Protein AF-A0A943BB19-F1 (afdb_monomer)

Sequence (54 aa):
MATVNEDNIGSMVWITKTGSKYHSHGNCGNSKYVSQVTRESAEARGLDPCSKCY

Mean predicted aligned error: 8.64 Å

Structure (mmCIF, N/CA/C/O backbone):
data_AF-A0A943BB19-F1
#
_entry.id   AF-A0A943BB19-F1
#
loop_
_atom_site.group_PDB
_atom_site.id
_atom_site.type_symbol
_atom_site.label_atom_id
_atom_site.label_alt_id
_atom_site.label_comp_id
_atom_site.label_asym_id
_atom_site.label_entity_id
_atom_site.label_seq_id
_atom_site.pdbx_PDB_ins_code
_atom_site.Cartn_x
_atom_site.Cartn_y
_atom_site.Cartn_z
_atom_site.occupancy
_atom_site.B_iso_or_equiv
_atom_site.auth_seq_id
_atom_site.auth_comp_id
_atom_site.auth_asym_id
_atom_site.auth_atom_id
_atom_site.pdbx_PDB_model_num
ATOM 1 N N . MET A 1 1 ? -17.033 -6.403 26.135 1.00 56.78 1 MET A N 1
ATOM 2 C CA . MET A 1 1 ? -17.390 -6.922 24.795 1.00 56.78 1 MET A CA 1
ATOM 3 C C . MET A 1 1 ? -16.885 -5.880 23.806 1.00 56.78 1 MET A C 1
ATOM 5 O O . MET A 1 1 ? -17.273 -4.738 23.960 1.00 56.78 1 MET A O 1
ATOM 9 N N . ALA A 1 2 ? -15.923 -6.122 22.923 1.00 50.25 2 ALA A N 1
ATOM 10 C CA . ALA A 1 2 ? -15.674 -7.319 22.140 1.00 50.25 2 ALA A CA 1
ATOM 11 C C . ALA A 1 2 ? -14.197 -7.744 22.190 1.00 50.25 2 ALA A C 1
ATOM 13 O O . ALA A 1 2 ? -13.297 -6.933 21.987 1.00 50.25 2 ALA A O 1
ATOM 14 N N . THR A 1 3 ? -13.976 -9.033 22.444 1.00 50.44 3 THR A N 1
ATOM 15 C CA . THR A 1 3 ? -12.782 -9.736 21.975 1.00 50.44 3 THR A CA 1
ATOM 16 C C . THR A 1 3 ? -12.781 -9.606 20.458 1.00 50.44 3 THR A C 1
ATOM 18 O O . THR A 1 3 ? -13.746 -10.014 19.812 1.00 50.44 3 THR A O 1
ATOM 21 N N . VAL A 1 4 ? -11.756 -8.965 19.902 1.00 52.28 4 VAL A N 1
ATOM 22 C CA . VAL A 1 4 ? -11.538 -8.955 18.456 1.00 52.28 4 VAL A CA 1
ATOM 23 C C . VAL A 1 4 ? -11.328 -10.403 18.029 1.00 52.28 4 VAL A C 1
ATOM 25 O O . VAL A 1 4 ? -10.411 -11.075 18.492 1.00 52.28 4 VAL A O 1
ATOM 28 N N . ASN A 1 5 ? -12.275 -10.913 17.249 1.00 55.22 5 ASN A N 1
ATOM 29 C CA . ASN A 1 5 ? -12.242 -12.269 16.736 1.00 55.22 5 ASN A CA 1
ATOM 30 C C . ASN A 1 5 ? -11.067 -12.375 15.758 1.00 55.22 5 ASN A C 1
ATOM 32 O O . ASN A 1 5 ? -11.045 -11.723 14.713 1.00 55.22 5 ASN A O 1
ATOM 36 N N . GLU A 1 6 ? -10.093 -13.181 16.156 1.00 62.28 6 GLU A N 1
ATOM 37 C CA . GLU A 1 6 ? -8.923 -13.644 15.415 1.00 62.28 6 GLU A CA 1
ATOM 38 C C . GLU A 1 6 ? -9.342 -14.547 14.233 1.00 62.28 6 GLU A C 1
ATOM 40 O O . GLU A 1 6 ? -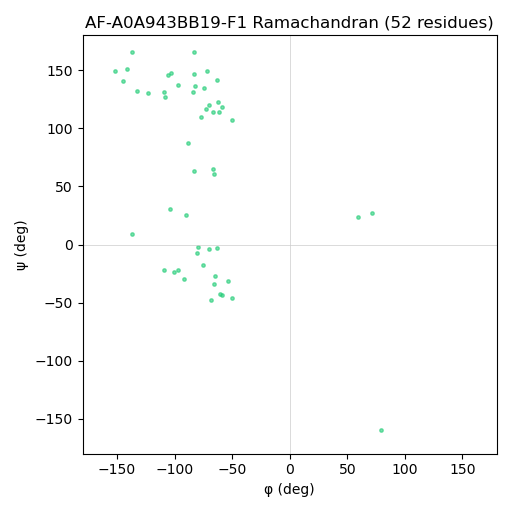9.014 -15.726 14.201 1.00 62.28 6 GLU A O 1
ATOM 45 N N . ASP A 1 7 ? -10.121 -14.018 13.282 1.00 47.91 7 ASP A N 1
ATOM 46 C CA . ASP A 1 7 ? -10.489 -14.742 12.046 1.00 47.91 7 ASP A CA 1
ATOM 47 C C . ASP A 1 7 ? -10.424 -13.878 10.778 1.00 47.91 7 ASP A C 1
ATOM 49 O O . ASP A 1 7 ? -10.767 -14.310 9.684 1.00 47.91 7 ASP A O 1
ATOM 53 N N . ASN A 1 8 ? -9.890 -12.662 10.870 1.00 54.50 8 ASN A N 1
ATOM 54 C CA . ASN A 1 8 ? -9.415 -11.997 9.667 1.00 54.50 8 ASN A CA 1
ATOM 55 C C . ASN A 1 8 ? -7.967 -12.421 9.468 1.00 54.50 8 ASN A C 1
ATOM 57 O O . ASN A 1 8 ? -7.047 -11.708 9.871 1.00 54.50 8 ASN A O 1
ATOM 61 N N . ILE A 1 9 ? -7.749 -13.544 8.776 1.00 53.34 9 ILE A N 1
ATOM 62 C CA . ILE A 1 9 ? -6.513 -13.737 8.003 1.00 53.34 9 ILE A CA 1
ATOM 63 C C . ILE A 1 9 ? -6.558 -12.714 6.859 1.00 53.34 9 ILE A C 1
ATOM 65 O O . ILE A 1 9 ? -6.740 -13.026 5.684 1.00 53.34 9 ILE A O 1
ATOM 69 N N . GLY A 1 10 ? -6.518 -11.439 7.249 1.00 58.19 10 GLY A N 1
ATOM 70 C CA . GLY A 1 10 ? -6.631 -10.290 6.388 1.00 58.19 10 GLY A CA 1
ATOM 71 C C . GLY A 1 10 ? -5.454 -10.371 5.455 1.00 58.19 10 GLY A C 1
ATOM 72 O O . GLY A 1 10 ? -4.313 -10.461 5.908 1.00 58.19 10 GLY A O 1
ATOM 73 N N . SER A 1 11 ? -5.733 -10.400 4.155 1.00 72.56 11 SER A N 1
ATOM 74 C CA . SER A 1 11 ? -4.697 -10.424 3.137 1.00 72.56 11 SER A CA 1
ATOM 75 C C . SER A 1 11 ? -3.715 -9.298 3.450 1.00 72.56 11 SER A C 1
ATOM 77 O O . SER A 1 11 ? -4.058 -8.115 3.364 1.00 72.56 11 SER A O 1
ATOM 79 N N . MET A 1 12 ? -2.529 -9.673 3.928 1.00 83.81 12 MET A N 1
ATOM 80 C CA . MET A 1 12 ? -1.489 -8.720 4.276 1.00 83.81 12 MET A CA 1
ATOM 81 C C . MET A 1 12 ? -0.999 -8.135 2.965 1.00 83.81 12 MET A C 1
ATOM 83 O O . MET A 1 12 ? -0.548 -8.857 2.077 1.00 83.81 12 MET A O 1
ATOM 87 N N . VAL A 1 13 ? -1.138 -6.826 2.834 1.00 85.94 13 VAL A N 1
ATOM 88 C CA . VAL A 1 13 ? -0.734 -6.093 1.648 1.00 85.94 13 VAL A CA 1
ATOM 89 C C . VAL A 1 13 ? 0.538 -5.317 1.935 1.00 85.94 13 VAL A C 1
ATOM 91 O O . VAL A 1 13 ? 0.785 -4.814 3.032 1.00 85.94 13 VAL A O 1
ATOM 94 N N . TRP A 1 14 ? 1.369 -5.216 0.915 1.00 87.44 14 TRP A N 1
ATOM 95 C CA . TRP A 1 14 ? 2.610 -4.478 0.949 1.00 87.44 14 TRP A CA 1
ATOM 96 C C . TRP A 1 14 ? 2.421 -3.083 0.361 1.00 87.44 14 TRP A C 1
ATOM 98 O O . TRP A 1 14 ? 1.795 -2.901 -0.682 1.00 87.44 14 TRP A O 1
ATOM 108 N N . ILE A 1 15 ? 3.009 -2.093 1.022 1.00 85.25 15 ILE A N 1
ATOM 109 C CA . ILE A 1 15 ? 3.043 -0.691 0.615 1.00 85.25 15 ILE A CA 1
ATOM 110 C C . ILE A 1 15 ? 4.467 -0.355 0.175 1.00 85.25 15 ILE A C 1
ATOM 112 O O . ILE A 1 15 ? 5.440 -0.658 0.870 1.00 85.25 15 ILE A O 1
ATOM 116 N N . THR A 1 16 ? 4.603 0.275 -0.988 1.00 84.00 16 THR A N 1
ATOM 117 C CA . THR A 1 16 ? 5.891 0.754 -1.516 1.00 84.00 16 THR A CA 1
ATOM 118 C C . THR A 1 16 ? 6.264 2.113 -0.930 1.00 84.00 16 THR A C 1
ATOM 120 O O . THR A 1 16 ? 5.428 2.794 -0.343 1.00 84.00 16 THR A O 1
ATOM 123 N N . LYS A 1 17 ? 7.527 2.539 -1.081 1.00 79.62 17 LYS A N 1
ATOM 124 C CA . LYS A 1 17 ? 8.018 3.823 -0.534 1.00 79.62 17 LYS A CA 1
ATOM 125 C C . LYS A 1 17 ? 7.170 5.036 -0.951 1.00 79.62 17 LYS A C 1
ATOM 127 O O . LYS A 1 17 ? 7.066 5.991 -0.193 1.00 79.62 17 LYS A O 1
ATOM 132 N N . THR A 1 18 ? 6.571 4.992 -2.138 1.00 73.25 18 THR A N 1
ATOM 133 C CA . THR A 1 18 ? 5.697 6.045 -2.672 1.00 73.25 18 THR A CA 1
ATOM 134 C C . THR A 1 18 ? 4.311 6.064 -2.030 1.00 73.25 18 THR A C 1
ATOM 136 O O . THR A 1 18 ? 3.622 7.070 -2.140 1.00 73.25 18 THR A O 1
ATOM 139 N N . GLY A 1 19 ? 3.892 4.982 -1.363 1.00 70.62 19 GLY A N 1
ATOM 140 C CA . GLY A 1 19 ? 2.679 4.958 -0.549 1.00 70.62 19 GLY A CA 1
ATOM 141 C C . GLY A 1 19 ? 1.390 5.292 -1.296 1.00 70.62 19 GLY A C 1
ATOM 142 O O . GLY A 1 19 ? 0.461 5.759 -0.662 1.00 70.62 19 GLY A O 1
ATOM 143 N N . SER A 1 20 ? 1.327 5.117 -2.620 1.00 79.06 20 SER A N 1
ATOM 144 C CA . SER A 1 20 ? 0.127 5.453 -3.407 1.00 79.06 20 SER A CA 1
ATOM 145 C C . SER A 1 20 ? -0.771 4.246 -3.674 1.00 79.06 20 SER A C 1
ATOM 147 O O . SER A 1 20 ? -1.942 4.414 -3.987 1.00 79.06 20 SER A O 1
ATOM 149 N N . LYS A 1 21 ? -0.217 3.029 -3.604 1.00 84.69 21 LYS A N 1
AT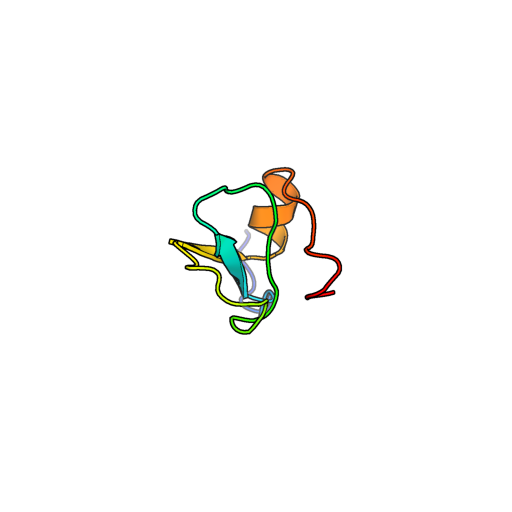OM 150 C CA . LYS A 1 21 ? -0.924 1.780 -3.905 1.00 84.69 21 LYS A CA 1
ATOM 151 C C . LYS A 1 21 ? -0.524 0.671 -2.946 1.00 84.69 21 LYS A C 1
ATOM 153 O O . LYS A 1 21 ? 0.617 0.645 -2.472 1.00 84.69 21 LYS A O 1
ATOM 158 N N . TYR A 1 22 ? -1.451 -0.251 -2.707 1.00 87.25 22 TYR A N 1
ATOM 159 C CA . TYR A 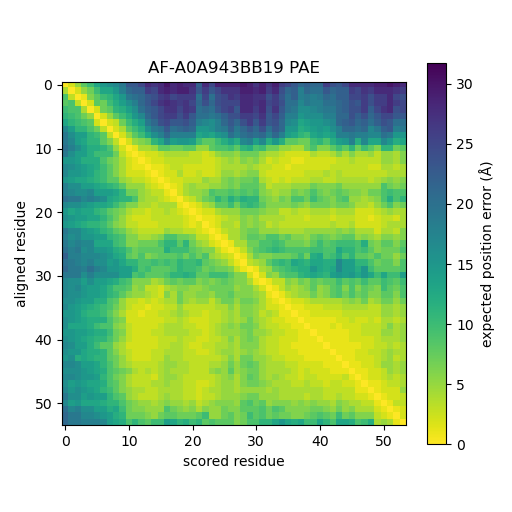1 22 ? -1.194 -1.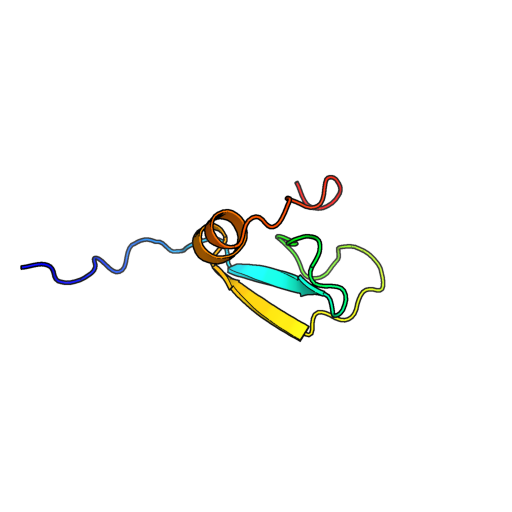483 -1.971 1.00 87.25 22 TYR A CA 1
ATOM 160 C C . TYR A 1 22 ? -1.082 -2.694 -2.904 1.00 87.25 22 TYR A C 1
ATOM 162 O O . TYR A 1 22 ? -1.715 -2.769 -3.959 1.00 87.25 22 TYR A O 1
ATOM 170 N N . HIS A 1 23 ? -0.242 -3.648 -2.516 1.00 84.62 23 HIS A N 1
ATOM 171 C CA . HIS A 1 23 ? 0.124 -4.821 -3.306 1.00 84.62 23 HIS A CA 1
ATOM 172 C C . HIS A 1 23 ? -0.204 -6.097 -2.522 1.00 84.62 23 HIS A C 1
ATOM 174 O O . HIS A 1 23 ? 0.184 -6.206 -1.367 1.00 84.62 23 HIS A O 1
ATOM 180 N N . SER A 1 24 ? -0.895 -7.071 -3.116 1.00 80.81 24 SER A N 1
ATOM 181 C CA . SER A 1 24 ? -1.228 -8.367 -2.482 1.00 80.81 24 SER A CA 1
ATOM 182 C C . SER A 1 24 ? -0.109 -9.393 -2.507 1.00 80.81 24 SER A C 1
ATOM 184 O O . SER A 1 24 ? -0.257 -10.462 -1.924 1.00 80.81 24 SER A O 1
ATOM 186 N N . HIS A 1 25 ? 0.986 -9.112 -3.205 1.00 73.50 25 HIS A N 1
ATOM 187 C CA . HIS A 1 25 ? 2.140 -9.994 -3.293 1.00 73.50 25 HIS A CA 1
ATOM 188 C C . HIS A 1 25 ? 3.412 -9.187 -3.519 1.00 73.50 25 HIS A C 1
ATOM 190 O O . HIS A 1 25 ? 3.413 -8.122 -4.138 1.00 73.50 25 HIS A O 1
ATOM 196 N N . GLY A 1 26 ? 4.521 -9.722 -3.010 1.00 66.62 26 GLY A N 1
ATOM 197 C CA . GLY A 1 26 ? 5.843 -9.112 -3.136 1.00 66.62 26 GLY A CA 1
ATOM 198 C C . GLY A 1 26 ? 6.420 -9.141 -4.558 1.00 66.62 26 GLY A C 1
ATOM 199 O O . GLY A 1 26 ? 7.476 -8.561 -4.788 1.00 66.62 26 GLY A O 1
ATOM 200 N N . ASN A 1 27 ? 5.752 -9.770 -5.529 1.00 66.69 27 ASN A N 1
ATOM 201 C CA . ASN A 1 27 ? 6.235 -9.881 -6.911 1.00 66.69 27 ASN A CA 1
ATOM 202 C C . ASN A 1 27 ? 5.514 -8.922 -7.880 1.00 66.69 27 ASN A C 1
ATOM 204 O O . ASN A 1 27 ? 5.347 -9.197 -9.065 1.00 66.69 27 ASN A O 1
ATOM 208 N N . CYS A 1 28 ? 5.072 -7.767 -7.385 1.00 69.44 28 CYS A N 1
ATOM 209 C CA . CYS A 1 28 ? 4.510 -6.700 -8.208 1.00 69.44 28 CYS A CA 1
ATOM 210 C C . CYS A 1 28 ? 5.625 -5.821 -8.811 1.00 69.44 28 CYS A C 1
ATOM 212 O O . CYS A 1 28 ? 5.735 -4.632 -8.524 1.00 69.44 28 CYS A O 1
ATOM 214 N N . GLY A 1 29 ? 6.481 -6.400 -9.657 1.00 63.84 29 GLY A N 1
ATOM 215 C CA . GLY A 1 29 ? 7.621 -5.705 -10.270 1.00 63.84 29 GLY A CA 1
ATOM 216 C C . GLY A 1 29 ? 8.843 -5.562 -9.347 1.00 63.84 29 GLY A C 1
ATOM 217 O O . GLY A 1 29 ? 9.005 -6.303 -8.386 1.00 63.84 29 GLY A O 1
ATOM 218 N N . ASN A 1 30 ? 9.727 -4.603 -9.651 1.00 63.47 30 ASN A N 1
ATOM 219 C CA . ASN A 1 30 ? 11.026 -4.392 -8.978 1.00 63.47 30 ASN A CA 1
ATOM 220 C C . ASN A 1 30 ? 10.935 -3.432 -7.765 1.00 63.47 30 ASN A C 1
ATOM 222 O O . ASN A 1 30 ? 11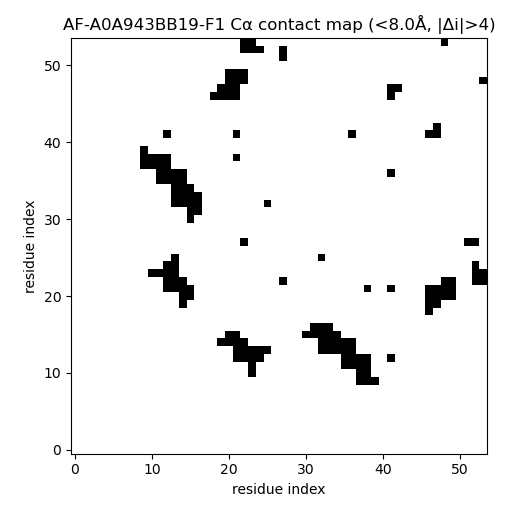.875 -2.703 -7.440 1.00 63.47 30 ASN A O 1
ATOM 226 N N . SER A 1 31 ? 9.758 -3.330 -7.148 1.00 63.22 31 SER A N 1
ATOM 227 C CA . SER A 1 31 ? 9.473 -2.332 -6.117 1.00 63.22 31 SER A CA 1
ATOM 228 C C . SER A 1 31 ? 9.931 -2.771 -4.728 1.00 63.22 31 SER A C 1
ATOM 230 O O . SER A 1 31 ? 9.597 -3.853 -4.256 1.00 63.22 31 SER A O 1
ATOM 232 N N . LYS A 1 32 ? 10.644 -1.880 -4.027 1.00 70.88 32 LYS A N 1
ATOM 233 C CA . L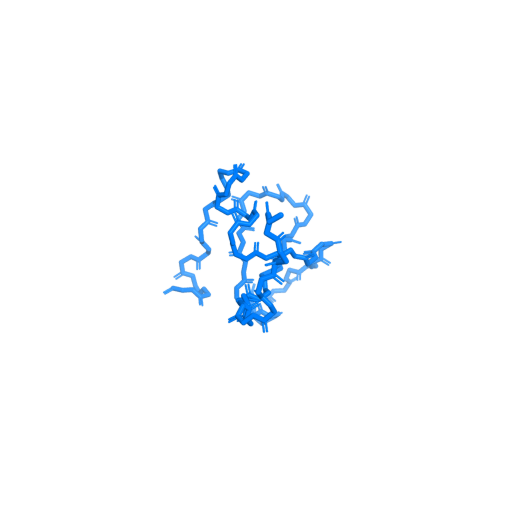YS A 1 32 ? 10.956 -2.045 -2.601 1.00 70.88 32 LYS A CA 1
ATOM 234 C C . LYS A 1 32 ? 9.728 -1.693 -1.760 1.00 70.88 32 LYS A C 1
ATOM 236 O O . LYS A 1 32 ? 9.348 -0.522 -1.663 1.00 70.88 32 LYS A O 1
ATOM 241 N N . TYR A 1 33 ? 9.120 -2.706 -1.157 1.00 77.75 33 TYR A N 1
ATOM 242 C CA . TYR A 1 33 ? 8.070 -2.533 -0.158 1.00 77.75 33 TYR A CA 1
ATOM 243 C C . TYR A 1 33 ? 8.689 -2.072 1.159 1.00 77.75 33 TYR A C 1
ATOM 245 O O . TYR A 1 33 ? 9.719 -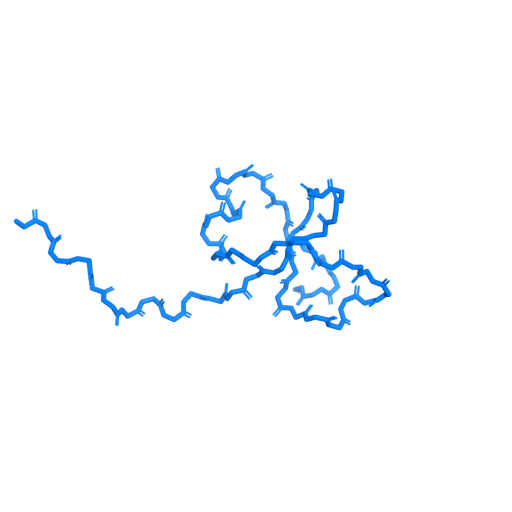2.593 1.580 1.00 77.75 33 TYR A O 1
ATOM 253 N N . VAL A 1 34 ? 8.082 -1.071 1.785 1.00 77.88 34 VAL A N 1
ATOM 254 C CA . VAL A 1 34 ? 8.579 -0.459 3.026 1.00 77.88 34 VAL A CA 1
ATOM 255 C C . VAL A 1 34 ? 7.705 -0.790 4.225 1.00 77.88 34 VAL A C 1
ATOM 257 O O . VAL A 1 34 ? 8.160 -0.698 5.360 1.00 77.88 34 VAL A O 1
ATOM 260 N N . SER A 1 35 ? 6.444 -1.152 3.998 1.00 82.69 35 SER A N 1
ATOM 261 C CA . SER A 1 35 ? 5.504 -1.450 5.075 1.00 82.69 35 SER A CA 1
ATOM 262 C C . SER A 1 35 ? 4.565 -2.566 4.657 1.00 82.69 35 SER A C 1
ATOM 264 O O . SER A 1 35 ? 4.117 -2.605 3.514 1.00 82.69 35 SER A O 1
ATOM 266 N N . GLN A 1 36 ? 4.262 -3.460 5.589 1.00 85.94 36 GLN A N 1
ATOM 267 C CA . GLN A 1 36 ? 3.229 -4.474 5.444 1.00 85.94 36 GLN A CA 1
ATOM 268 C C . GLN A 1 36 ? 2.075 -4.079 6.363 1.00 85.94 36 GLN A C 1
ATOM 270 O O . GLN A 1 36 ? 2.293 -3.782 7.535 1.00 85.94 36 GLN A O 1
ATOM 275 N N . VAL A 1 37 ? 0.872 -4.001 5.812 1.00 86.50 37 VAL A N 1
ATOM 276 C CA . VAL A 1 37 ? -0.347 -3.614 6.530 1.00 86.50 37 VAL A CA 1
ATOM 277 C C . VAL A 1 37 ? -1.485 -4.536 6.110 1.00 86.50 37 VAL A C 1
ATOM 279 O O . VAL A 1 37 ? -1.384 -5.233 5.103 1.00 86.50 37 VAL A O 1
ATOM 282 N N . THR A 1 38 ? -2.587 -4.545 6.849 1.00 87.69 38 THR A N 1
ATOM 283 C CA . THR A 1 38 ? -3.781 -5.281 6.419 1.00 87.69 38 THR A CA 1
ATOM 284 C C . THR A 1 38 ? -4.449 -4.573 5.240 1.00 87.69 38 THR A C 1
ATOM 286 O O . THR A 1 38 ? -4.380 -3.344 5.141 1.00 87.69 38 THR A O 1
ATOM 289 N N . ARG A 1 39 ? -5.110 -5.330 4.347 1.00 85.38 39 ARG A N 1
ATOM 290 C CA . ARG A 1 39 ? -5.898 -4.756 3.238 1.00 85.38 39 ARG A CA 1
ATOM 291 C C . ARG A 1 39 ? -6.865 -3.683 3.740 1.00 85.38 39 ARG A C 1
ATOM 293 O O . ARG A 1 39 ? -6.843 -2.573 3.231 1.00 85.38 39 ARG A O 1
ATOM 300 N N . GLU A 1 40 ? -7.577 -3.974 4.825 1.00 85.50 40 GLU A N 1
ATOM 301 C CA . GLU A 1 40 ? -8.514 -3.045 5.463 1.00 85.50 40 GLU A CA 1
ATOM 302 C C . GLU A 1 40 ? -7.843 -1.747 5.909 1.00 85.50 40 GLU A C 1
ATOM 304 O O . GLU A 1 40 ? -8.366 -0.667 5.662 1.00 85.50 40 GLU A O 1
ATOM 309 N N . SER A 1 41 ? -6.655 -1.827 6.521 1.00 85.81 41 SER A N 1
ATOM 310 C CA . SER A 1 41 ? -5.899 -0.627 6.897 1.00 85.81 41 SER A CA 1
ATOM 311 C C . SER A 1 41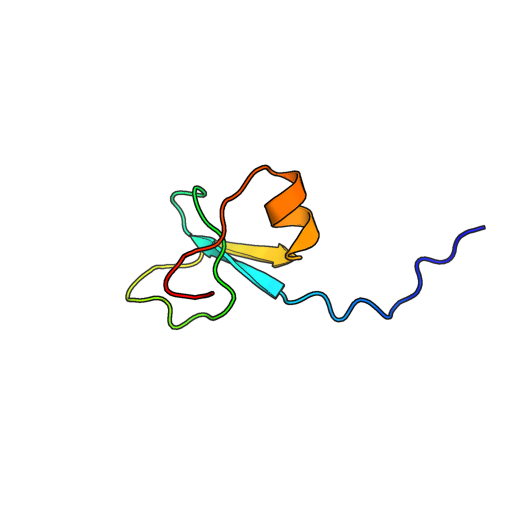 ? -5.438 0.153 5.671 1.00 85.81 41 SER A C 1
ATOM 313 O O . SER A 1 41 ? -5.357 1.377 5.724 1.00 85.81 41 SER A O 1
ATOM 315 N N . ALA A 1 42 ? -5.103 -0.524 4.569 1.00 86.25 42 ALA A N 1
ATOM 316 C CA . ALA A 1 42 ? -4.730 0.150 3.333 1.00 86.25 42 ALA A CA 1
ATOM 317 C C . ALA A 1 42 ? -5.931 0.872 2.702 1.00 86.25 42 ALA A C 1
ATOM 319 O O . ALA A 1 42 ? -5.836 2.058 2.390 1.00 86.25 42 ALA A O 1
ATOM 320 N N . GLU A 1 43 ? -7.068 0.188 2.599 1.00 84.12 43 GLU A N 1
ATOM 321 C CA . GLU A 1 43 ? -8.336 0.736 2.108 1.00 84.12 43 GLU A CA 1
ATOM 322 C C . GLU A 1 43 ? -8.815 1.901 2.994 1.00 84.12 43 GLU A C 1
ATOM 324 O O . GLU A 1 43 ? -9.163 2.964 2.485 1.00 84.12 43 GLU A O 1
ATOM 329 N N . ALA A 1 44 ? -8.719 1.768 4.322 1.00 86.75 44 ALA A N 1
ATOM 330 C CA . ALA A 1 44 ? -9.052 2.823 5.284 1.00 86.75 44 ALA A CA 1
ATOM 331 C C . ALA A 1 44 ? -8.130 4.049 5.183 1.00 86.75 44 ALA A C 1
ATOM 333 O O . ALA A 1 44 ? -8.538 5.164 5.504 1.00 86.75 44 ALA A O 1
ATOM 334 N N . ARG A 1 45 ? -6.887 3.867 4.717 1.00 84.25 45 ARG A N 1
ATOM 335 C CA . ARG A 1 45 ? -5.956 4.965 4.412 1.00 84.25 45 ARG A CA 1
ATOM 336 C C . ARG A 1 45 ? -6.230 5.620 3.054 1.00 84.25 45 ARG A C 1
ATOM 338 O O . ARG A 1 45 ? -5.531 6.572 2.717 1.00 84.25 45 ARG A O 1
ATOM 345 N N . GLY A 1 46 ? -7.207 5.129 2.287 1.00 86.56 46 GLY A N 1
ATOM 346 C CA . GLY A 1 46 ? -7.505 5.612 0.939 1.00 86.56 46 GLY A CA 1
ATOM 347 C C . GLY A 1 46 ? -6.447 5.206 -0.087 1.00 86.56 46 GLY A C 1
ATOM 348 O O . GLY A 1 46 ? -6.218 5.928 -1.051 1.00 86.56 46 GLY A O 1
ATOM 349 N N . LEU A 1 47 ? -5.748 4.093 0.149 1.00 86.75 47 LEU A N 1
ATOM 350 C CA . LEU A 1 47 ? -4.787 3.549 -0.803 1.00 86.75 47 LEU A CA 1
ATOM 351 C C . LEU A 1 47 ? -5.521 2.734 -1.861 1.00 86.75 47 LEU A C 1
ATOM 353 O O . LEU A 1 47 ? -6.367 1.908 -1.528 1.00 86.75 47 LEU A O 1
ATOM 357 N N . ASP A 1 48 ? -5.133 2.903 -3.119 1.00 86.19 48 ASP A N 1
ATOM 358 C CA . ASP A 1 48 ? -5.711 2.132 -4.214 1.00 86.19 48 ASP A CA 1
ATOM 359 C C . ASP A 1 48 ? -5.050 0.751 -4.371 1.00 86.19 48 ASP A C 1
ATOM 361 O O . ASP A 1 48 ? -3.830 0.610 -4.187 1.00 86.19 48 ASP A O 1
ATOM 365 N N . PRO A 1 49 ? -5.807 -0.282 -4.783 1.00 85.62 49 PRO A N 1
ATOM 366 C CA . PRO A 1 49 ? -5.226 -1.555 -5.176 1.00 85.62 49 PRO A CA 1
ATOM 367 C C . PRO A 1 49 ? -4.329 -1.383 -6.401 1.00 85.62 49 PRO A C 1
ATOM 369 O O . PRO A 1 49 ? -4.630 -0.661 -7.356 1.00 85.62 49 PRO A O 1
ATOM 372 N N . CYS A 1 50 ? -3.207 -2.093 -6.419 1.00 82.88 50 CYS A N 1
ATOM 373 C CA . CYS A 1 50 ? -2.420 -2.201 -7.634 1.00 82.88 50 CYS A CA 1
ATOM 374 C C . CYS A 1 50 ? -3.125 -3.122 -8.643 1.00 82.88 50 CYS A C 1
ATOM 376 O O . CYS A 1 50 ? -3.200 -4.320 -8.408 1.00 82.88 50 CYS A O 1
ATOM 378 N N . SER A 1 51 ? -3.516 -2.580 -9.802 1.00 79.38 51 SER A N 1
ATOM 379 C CA . SER A 1 51 ? -4.192 -3.293 -10.910 1.00 79.38 51 SER A CA 1
ATOM 380 C C . SER A 1 51 ? -3.383 -4.419 -11.577 1.00 79.38 51 SER A C 1
ATOM 382 O O . SER A 1 51 ? -3.813 -5.008 -12.560 1.00 79.38 51 SER A O 1
ATOM 384 N N . LYS A 1 52 ? -2.129 -4.619 -11.157 1.00 72.31 52 LYS A N 1
ATOM 385 C CA . LYS A 1 52 ? -1.297 -5.765 -11.566 1.00 72.31 52 LYS A CA 1
ATOM 386 C C . LYS A 1 52 ? -1.268 -6.855 -10.503 1.00 72.31 52 LYS A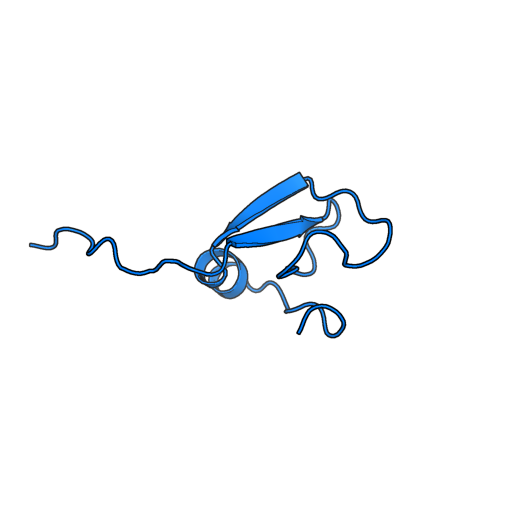 C 1
ATOM 388 O O . LYS A 1 52 ? -0.908 -7.990 -10.791 1.00 72.31 52 LYS A O 1
ATOM 393 N N . CYS A 1 53 ? -1.539 -6.468 -9.265 1.00 74.06 53 CYS A N 1
ATOM 394 C CA . CYS A 1 53 ? -1.554 -7.353 -8.121 1.00 74.06 53 CYS A CA 1
ATOM 395 C C . CYS A 1 53 ? -2.953 -7.926 -7.853 1.00 74.06 53 CYS A C 1
ATOM 397 O O . CYS A 1 53 ? -3.064 -9.044 -7.350 1.00 74.06 53 CYS A O 1
ATOM 399 N N . TYR A 1 54 ? -3.974 -7.152 -8.214 1.00 65.62 54 TYR A N 1
ATOM 400 C CA . TYR A 1 54 ? -5.391 -7.482 -8.293 1.00 65.62 54 TYR A CA 1
ATOM 401 C C . TYR A 1 54 ? -5.885 -7.123 -9.690 1.00 65.62 54 TYR A C 1
ATOM 403 O O . TYR A 1 54 ? -6.770 -7.841 -10.193 1.00 65.62 54 TYR A O 1
#

Foldseek 3Di:
DDDPDPPCPFQWWFAFPVRQATASDPPPDPTDTDDIDGPVVSVVVVHHYDPVRD

Radius of gyration: 12.19 Å; Cα contacts (8 Å, |Δi|>4): 78; chains: 1; bounding box: 28×21×36 Å

Secondary structure (DSSP, 8-state):
-----TT----EEEEETT-SEEESSTTSSS--EEEEEEHHHHHHTTPEEPTTT-

Nearest PDB structures (foldseek):
  8v9l-assembly1_z  TM=4.904E-01  e=4.722E+00  Mycolicibacterium smegmatis MC2 155
  3olm-assembly1_A  TM=2.772E-01  e=7.560E+00  Saccharomyces cerevisiae

Solvent-accessible surface area (backbone atoms only — not comparable to full-atom values): 3416 Å² total; per-residue (Å²): 139,77,81,81,74,94,72,72,85,52,59,60,19,35,24,36,81,81,64,64,40,36,24,68,52,86,78,68,66,94,63,66,63,72,46,79,42,42,44,67,59,39,50,75,69,68,35,41,77,33,81,87,56,102

pLDDT: mean 74.7, std 12.19, range [47.91, 87.69]